Protein AF-A0A953M5H3-F1 (afdb_monomer_lite)

Secondary structure (DSSP, 8-state):
--HHHHHHHHHHHHHHHHHHHHHHHHHHHHHHHHTTS-TT-GGGGHHHHHHHHHHHHHHHHHHTT--SSHHHHHHHHHHHHHHHHHHHHHHT--SS--EEEEEEEEEEEE-SSSTTSEEEEEEEEEE-HHHHHHHHHHHHHHHHHHHHHHHHTGGG-SHHHHHHH-

pLDDT: mean 83.57, std 15.84, range [40.59, 98.25]

Sequence (166 aa):
MSGTILESILAATLAQHGQEVAHEAVGHAADAAASHGVTGAWWIGLIPLLPLLGVLLVTLLACFNEKSKMPAWISVGLLGVSFLLTLAAYIGWDGHSVVQLQLWEWFGMSWGDHAGESLTAGFAFYFDGLSLLWMLFVTGLACLIGLYASEYMEHDAGLGYCRFFA

Foldseek 3Di:
DPPVVVVVVVVVVVVVVVVVVVVVVVVVVVVVVVVPAPPPVVVLVCLVVLLVVLLVVLVVCLVVFPLDLVSLCSNLVSLVVSLVSLVVVLVPDPQPDKHKAFDAWPDKDADDDDPPRIDTHTDIDIDDNVNSVVSNVVSVVSSVVSVVVSVVCNVVSGSVSSVVSD

Structure (mmCIF, N/CA/C/O backbone):
data_AF-A0A953M5H3-F1
#
_entry.id   AF-A0A953M5H3-F1
#
loop_
_atom_site.group_PDB
_atom_site.id
_atom_site.type_symbol
_atom_site.label_atom_id
_atom_site.label_alt_id
_atom_site.label_comp_id
_atom_site.label_asym_id
_atom_site.label_entity_id
_atom_site.label_seq_id
_atom_site.pdbx_PDB_ins_code
_atom_site.Cartn_x
_atom_site.Cartn_y
_atom_site.Cartn_z
_atom_site.occupancy
_atom_site.B_iso_or_equiv
_atom_site.auth_seq_id
_atom_site.auth_comp_id
_atom_site.auth_asym_id
_atom_site.auth_atom_id
_atom_site.pdbx_PDB_model_num
ATOM 1 N N . MET A 1 1 ? 24.497 29.862 -63.483 1.00 53.06 1 MET A N 1
ATOM 2 C CA . MET A 1 1 ? 23.679 30.205 -62.294 1.00 53.06 1 MET A CA 1
ATOM 3 C C . MET A 1 1 ? 22.585 29.175 -61.959 1.00 53.06 1 MET A C 1
ATOM 5 O O . MET A 1 1 ? 21.780 29.464 -61.092 1.00 53.06 1 MET A O 1
ATOM 9 N N . SER A 1 2 ? 22.553 27.976 -62.572 1.00 57.59 2 SER A N 1
ATOM 10 C CA . SER A 1 2 ? 21.443 27.013 -62.388 1.00 57.59 2 SER A CA 1
ATOM 11 C C . SER A 1 2 ? 21.762 25.794 -61.500 1.00 57.59 2 SER A C 1
ATOM 13 O O . SER A 1 2 ? 20.853 25.030 -61.202 1.00 57.59 2 SER A O 1
ATOM 15 N N . GLY A 1 3 ? 23.022 25.587 -61.091 1.00 59.16 3 GLY A N 1
ATOM 16 C CA . GLY A 1 3 ? 23.439 24.392 -60.333 1.00 59.16 3 GLY A CA 1
ATOM 17 C C . GLY A 1 3 ? 23.244 24.488 -58.816 1.00 59.16 3 GLY A C 1
ATOM 18 O O . GLY A 1 3 ? 22.980 23.490 -58.164 1.00 59.16 3 GLY A O 1
ATOM 19 N N . THR A 1 4 ? 23.297 25.693 -58.249 1.00 65.38 4 THR A N 1
ATOM 20 C CA . THR A 1 4 ? 23.270 25.916 -56.794 1.00 65.38 4 THR A CA 1
ATOM 21 C C . THR A 1 4 ? 21.897 25.711 -56.154 1.00 65.38 4 THR A C 1
ATOM 23 O O . THR A 1 4 ? 21.815 25.328 -54.992 1.00 65.38 4 THR A O 1
ATOM 26 N N . ILE A 1 5 ? 20.810 25.940 -56.896 1.00 67.75 5 ILE A N 1
ATOM 27 C CA . ILE A 1 5 ? 19.446 25.785 -56.364 1.00 67.75 5 ILE A CA 1
ATOM 28 C C . ILE A 1 5 ? 19.084 24.300 -56.232 1.00 67.75 5 ILE A C 1
ATOM 30 O O . ILE A 1 5 ? 18.487 23.901 -55.236 1.00 67.75 5 ILE A O 1
ATOM 34 N N . LEU A 1 6 ? 19.482 23.469 -57.201 1.00 66.06 6 LEU A N 1
ATOM 35 C CA . LEU A 1 6 ? 19.152 22.044 -57.199 1.00 66.06 6 LEU A CA 1
ATOM 36 C C . LEU A 1 6 ? 19.881 21.294 -56.074 1.00 66.06 6 LEU A C 1
ATOM 38 O O . LEU A 1 6 ? 19.266 20.471 -55.404 1.00 66.06 6 LEU A O 1
ATOM 42 N N . GLU A 1 7 ? 21.147 21.628 -55.806 1.00 71.50 7 GLU A N 1
ATOM 43 C CA . GLU A 1 7 ? 21.892 21.034 -54.686 1.00 71.50 7 GLU A CA 1
ATOM 44 C C . GLU A 1 7 ? 21.355 21.474 -53.322 1.00 71.50 7 GLU A C 1
ATOM 46 O O . GLU A 1 7 ? 21.291 20.666 -52.399 1.00 71.50 7 GLU A O 1
ATOM 51 N N . SER A 1 8 ? 20.887 22.721 -53.202 1.00 69.62 8 SER A N 1
ATOM 52 C CA . SER A 1 8 ? 20.247 23.204 -51.974 1.00 69.62 8 SER A CA 1
ATOM 53 C C . SER A 1 8 ? 18.928 22.486 -51.686 1.00 69.62 8 SER A C 1
ATOM 55 O O . SER A 1 8 ? 18.639 22.195 -50.528 1.00 69.62 8 SER A O 1
ATOM 57 N N . ILE A 1 9 ? 18.125 22.207 -52.718 1.00 71.44 9 ILE A N 1
ATOM 58 C CA . ILE A 1 9 ? 16.866 21.465 -52.567 1.00 71.44 9 ILE A CA 1
ATOM 59 C C . ILE A 1 9 ? 17.164 20.007 -52.209 1.00 71.44 9 ILE A C 1
ATOM 61 O O . ILE A 1 9 ? 16.567 19.481 -51.276 1.00 71.44 9 ILE A O 1
ATOM 65 N N . LEU A 1 10 ? 18.138 19.381 -52.880 1.00 72.38 10 LEU A N 1
ATOM 66 C CA . LEU A 1 10 ? 18.551 18.007 -52.588 1.00 72.38 10 LEU A CA 1
ATOM 67 C C . LEU A 1 10 ? 19.065 17.864 -51.143 1.00 72.38 10 LEU A C 1
ATOM 69 O O . LEU A 1 10 ? 18.683 16.929 -50.444 1.00 72.38 10 LEU A O 1
ATOM 73 N N . ALA A 1 11 ? 19.877 18.816 -50.672 1.00 71.69 11 ALA A N 1
ATOM 74 C CA . ALA A 1 11 ? 20.377 18.840 -49.299 1.00 71.69 11 ALA A CA 1
ATOM 75 C C . ALA A 1 11 ? 19.250 19.028 -48.268 1.00 71.69 11 ALA A C 1
ATOM 77 O O . ALA A 1 11 ? 19.246 18.351 -47.240 1.00 71.69 11 ALA A O 1
ATOM 78 N N . ALA A 1 12 ? 18.271 19.894 -48.553 1.00 70.81 12 ALA A N 1
ATOM 79 C CA . ALA A 1 12 ? 17.116 20.102 -47.682 1.00 70.81 12 ALA A CA 1
ATOM 80 C C . ALA A 1 12 ? 16.217 18.855 -47.603 1.00 70.81 12 ALA A C 1
ATOM 82 O O . ALA A 1 12 ? 15.811 18.466 -46.511 1.00 70.81 12 ALA A O 1
ATOM 83 N N . THR A 1 13 ? 15.966 18.179 -48.729 1.00 71.75 13 THR A N 1
ATOM 84 C CA . THR A 1 13 ? 15.167 16.943 -48.758 1.00 71.75 13 THR A CA 1
ATOM 85 C C . THR A 1 13 ? 15.868 15.788 -48.039 1.00 71.75 13 THR A C 1
ATOM 87 O O . THR A 1 13 ? 15.219 15.041 -47.312 1.00 71.75 13 THR A O 1
ATOM 90 N N . LEU A 1 14 ? 17.194 15.658 -48.173 1.00 69.12 14 LEU A N 1
ATOM 91 C CA . LEU A 1 14 ? 17.969 14.649 -47.437 1.00 69.12 14 LEU A CA 1
ATOM 92 C C . LEU A 1 14 ? 17.992 14.923 -45.927 1.00 69.12 14 LEU A C 1
ATOM 94 O O . LEU A 1 14 ? 17.914 13.983 -45.138 1.00 69.12 14 LEU A O 1
ATOM 98 N N . ALA A 1 15 ? 18.055 16.195 -45.521 1.00 68.50 15 ALA A N 1
ATOM 99 C CA . ALA A 1 15 ? 17.974 16.581 -44.114 1.00 68.50 15 ALA A CA 1
ATOM 100 C C . ALA A 1 15 ? 16.588 16.286 -43.519 1.00 68.50 15 ALA A C 1
ATOM 102 O O . ALA A 1 15 ? 16.503 15.695 -42.445 1.00 68.50 15 ALA A O 1
ATOM 103 N N . GLN A 1 16 ? 15.512 16.616 -44.244 1.00 67.38 16 GLN A N 1
ATOM 104 C CA . GLN A 1 16 ? 14.139 16.316 -43.823 1.00 67.38 16 GLN A CA 1
ATOM 105 C C . GLN A 1 16 ? 13.899 14.809 -43.694 1.00 67.38 16 GLN A C 1
ATOM 107 O O . GLN A 1 16 ? 13.378 14.359 -42.678 1.00 67.38 16 GLN A O 1
ATOM 112 N N . HIS A 1 17 ? 14.360 14.020 -44.666 1.00 64.12 17 HIS A N 1
ATOM 113 C CA . HIS A 1 17 ? 14.245 12.565 -44.608 1.00 64.12 17 HIS A CA 1
ATOM 114 C C . HIS A 1 17 ? 15.063 11.963 -43.451 1.00 64.12 17 HIS A C 1
ATOM 116 O O . HIS A 1 17 ? 14.599 11.057 -42.765 1.00 64.12 17 HIS A O 1
ATOM 122 N N . GLY A 1 18 ? 16.255 12.503 -43.171 1.00 62.62 18 GLY A N 1
ATOM 123 C CA . GLY A 1 18 ? 17.056 12.101 -42.012 1.00 62.62 18 GLY A CA 1
ATOM 124 C C . GLY A 1 18 ? 16.381 12.412 -40.671 1.00 62.62 18 GLY A C 1
ATOM 125 O O . GLY A 1 18 ? 16.496 11.626 -39.732 1.00 62.62 18 GLY A O 1
ATOM 126 N N . GLN A 1 19 ? 15.643 13.524 -40.585 1.00 61.53 19 GLN A N 1
ATOM 127 C CA . GLN A 1 19 ? 14.865 13.882 -39.396 1.00 61.53 19 GLN A CA 1
ATOM 128 C C . GLN A 1 19 ? 13.633 12.988 -39.215 1.00 61.53 19 GLN A C 1
ATOM 130 O O . GLN A 1 19 ? 13.369 12.581 -38.088 1.00 61.53 19 GLN A O 1
ATOM 135 N N . GLU A 1 20 ? 12.919 12.632 -40.288 1.00 59.22 20 GLU A N 1
ATOM 136 C CA . GLU A 1 20 ? 11.784 11.696 -40.227 1.00 59.22 20 GLU A CA 1
ATOM 137 C C . GLU A 1 20 ? 12.222 10.300 -39.775 1.00 59.22 20 GLU A C 1
ATOM 139 O O . GLU A 1 20 ? 11.631 9.745 -38.852 1.00 59.22 20 GLU A O 1
ATOM 144 N N . VAL A 1 21 ? 13.316 9.773 -40.336 1.00 64.69 21 VAL A N 1
ATOM 145 C CA . VAL A 1 21 ? 13.869 8.465 -39.942 1.00 64.69 21 VAL A CA 1
ATOM 146 C C . VAL A 1 21 ? 14.349 8.481 -38.489 1.00 64.69 21 VAL A C 1
ATOM 148 O O . VAL A 1 21 ? 14.169 7.501 -37.769 1.00 64.69 21 VAL A O 1
ATOM 151 N N . ALA A 1 22 ? 14.925 9.593 -38.020 1.00 57.59 22 ALA A N 1
ATOM 152 C CA . ALA A 1 22 ? 15.296 9.744 -36.615 1.00 57.59 22 ALA A CA 1
ATOM 153 C C . ALA A 1 22 ? 14.062 9.784 -35.697 1.00 57.59 22 ALA A C 1
ATOM 155 O O . ALA A 1 22 ? 14.063 9.136 -34.653 1.00 57.59 22 ALA A O 1
ATOM 156 N N . HIS A 1 23 ? 12.998 10.489 -36.092 1.00 53.97 23 HIS A N 1
ATOM 157 C CA . HIS A 1 23 ? 11.745 10.556 -35.334 1.00 53.97 23 HIS A CA 1
ATOM 158 C C . HIS A 1 23 ? 11.040 9.194 -35.270 1.00 53.97 23 HIS A C 1
ATOM 160 O O . HIS A 1 23 ? 10.537 8.800 -34.219 1.00 53.97 23 HIS A O 1
ATOM 166 N N . GLU A 1 24 ? 11.053 8.450 -36.376 1.00 51.78 24 GLU A N 1
ATOM 167 C CA . GLU A 1 24 ? 10.485 7.109 -36.477 1.00 51.78 24 GLU A CA 1
ATOM 168 C C . GLU A 1 24 ? 11.323 6.085 -35.695 1.00 51.78 24 GLU A C 1
ATOM 170 O O . GLU A 1 24 ? 10.764 5.232 -35.011 1.00 51.78 24 GLU A O 1
ATOM 175 N N . ALA A 1 25 ? 12.655 6.200 -35.698 1.00 53.81 25 ALA A N 1
ATOM 176 C CA . ALA A 1 25 ? 13.540 5.362 -34.886 1.00 53.81 25 ALA A CA 1
ATOM 177 C C . ALA A 1 25 ? 13.391 5.633 -33.381 1.00 53.81 25 ALA A C 1
ATOM 179 O O . ALA A 1 25 ? 13.416 4.695 -32.586 1.00 53.81 25 ALA A O 1
ATOM 180 N N . VAL A 1 26 ? 13.195 6.894 -32.981 1.00 56.16 26 VAL A N 1
ATOM 181 C CA . VAL A 1 26 ? 12.892 7.264 -31.589 1.00 56.16 26 VAL A CA 1
ATOM 182 C C . VAL A 1 26 ? 11.506 6.758 -31.184 1.00 56.16 26 VAL A C 1
ATOM 184 O O . VAL A 1 26 ? 11.368 6.234 -30.083 1.00 56.16 26 VAL A O 1
ATOM 187 N N . GLY A 1 27 ? 10.512 6.823 -32.078 1.00 51.88 27 GLY A N 1
ATOM 188 C CA . GLY A 1 27 ? 9.186 6.231 -31.871 1.00 51.88 27 GLY A CA 1
ATOM 189 C C . GLY A 1 27 ? 9.247 4.714 -31.671 1.00 51.88 27 GLY A C 1
ATOM 190 O O . GLY A 1 27 ? 8.764 4.210 -30.665 1.00 51.88 27 GLY A O 1
ATOM 191 N N . HIS A 1 28 ? 9.949 3.993 -32.549 1.00 51.47 28 HIS A N 1
ATOM 192 C CA . HIS A 1 28 ? 10.144 2.546 -32.419 1.00 51.47 28 HIS A CA 1
ATOM 193 C C . HIS A 1 28 ? 10.991 2.160 -31.199 1.00 51.47 28 HIS A C 1
ATOM 195 O O . HIS A 1 28 ? 10.749 1.113 -30.609 1.00 51.47 28 HIS A O 1
ATOM 201 N N . ALA A 1 29 ? 11.969 2.976 -30.791 1.00 49.72 29 ALA A N 1
ATOM 202 C CA . ALA A 1 29 ? 12.732 2.750 -29.563 1.00 49.72 29 ALA A CA 1
ATOM 203 C C . ALA A 1 29 ? 11.890 3.014 -28.303 1.00 49.72 29 ALA A C 1
ATOM 205 O O . ALA A 1 29 ? 12.040 2.296 -27.316 1.00 49.72 29 ALA A O 1
ATOM 206 N N . ALA A 1 30 ? 10.985 3.996 -28.344 1.00 49.81 30 ALA A N 1
ATOM 207 C CA . ALA A 1 30 ? 10.024 4.269 -27.279 1.00 49.81 30 ALA A CA 1
ATOM 208 C C . ALA A 1 30 ? 8.958 3.162 -27.174 1.00 49.81 30 ALA A C 1
ATOM 210 O O . ALA A 1 30 ? 8.686 2.694 -26.070 1.00 49.81 30 ALA A O 1
ATOM 211 N N . ASP A 1 31 ? 8.435 2.670 -28.303 1.00 46.81 31 ASP A N 1
ATOM 212 C CA . ASP A 1 31 ? 7.518 1.521 -28.355 1.00 46.81 31 ASP A CA 1
ATOM 213 C C . ASP A 1 31 ? 8.214 0.210 -27.953 1.00 46.81 31 ASP A C 1
ATOM 215 O O . ASP A 1 31 ? 7.652 -0.604 -27.217 1.00 46.81 31 ASP A O 1
ATOM 219 N N . ALA A 1 32 ? 9.474 0.010 -28.354 1.00 44.97 32 ALA A N 1
ATOM 220 C CA . ALA A 1 32 ? 10.273 -1.137 -27.926 1.00 44.97 32 ALA A CA 1
ATOM 221 C C . ALA A 1 32 ? 10.568 -1.084 -26.419 1.00 44.97 32 ALA A C 1
ATOM 223 O O . ALA A 1 32 ? 10.407 -2.097 -25.737 1.00 44.97 32 ALA A O 1
ATOM 224 N N . ALA A 1 33 ? 10.908 0.089 -25.872 1.00 43.69 33 ALA A N 1
ATOM 225 C CA . ALA A 1 33 ? 11.071 0.295 -24.432 1.00 43.69 33 ALA A CA 1
ATOM 226 C C . ALA A 1 33 ? 9.755 0.080 -23.662 1.00 43.69 33 ALA A C 1
ATOM 228 O O . ALA A 1 33 ? 9.778 -0.490 -22.571 1.00 43.69 33 ALA A O 1
ATOM 229 N N . ALA A 1 34 ? 8.609 0.444 -24.247 1.00 47.91 34 ALA A N 1
ATOM 230 C CA . ALA A 1 34 ? 7.288 0.147 -23.694 1.00 47.91 34 ALA A CA 1
ATOM 231 C C . ALA A 1 34 ? 6.942 -1.357 -23.738 1.00 47.91 34 ALA A C 1
ATOM 233 O O . ALA A 1 34 ? 6.170 -1.839 -22.909 1.00 47.91 34 ALA A O 1
ATOM 234 N N . SER A 1 35 ? 7.539 -2.121 -24.660 1.00 40.59 35 SER A N 1
ATOM 235 C CA . SER A 1 35 ? 7.271 -3.556 -24.850 1.00 40.59 35 SER A CA 1
ATOM 236 C C . SER A 1 35 ? 8.084 -4.506 -23.951 1.00 40.59 35 SER A C 1
ATOM 238 O O . SER A 1 35 ? 7.818 -5.708 -23.939 1.00 40.59 35 SER A O 1
ATOM 240 N N . HIS A 1 36 ? 9.026 -3.997 -23.145 1.00 45.06 36 HIS A N 1
ATOM 241 C CA . HIS A 1 36 ? 9.824 -4.800 -22.201 1.00 45.06 36 HIS A CA 1
ATOM 242 C C . HIS A 1 36 ? 9.210 -4.912 -20.792 1.00 45.06 36 HIS A C 1
ATOM 244 O O . HIS A 1 36 ? 9.908 -5.192 -19.818 1.00 45.06 36 HIS A O 1
ATOM 250 N N . GLY A 1 37 ? 7.895 -4.738 -20.658 1.00 43.41 37 GLY A N 1
ATOM 251 C CA . GLY A 1 37 ? 7.170 -5.159 -19.462 1.00 43.41 37 GLY A CA 1
ATOM 252 C C . GLY A 1 37 ? 6.871 -6.653 -19.546 1.00 43.41 37 GLY A C 1
ATOM 253 O O . GLY A 1 37 ? 6.194 -7.084 -20.476 1.00 43.41 37 GLY A O 1
ATOM 254 N N . VAL A 1 38 ? 7.347 -7.455 -18.588 1.00 49.72 38 VAL A N 1
ATOM 255 C CA . VAL A 1 38 ? 6.922 -8.856 -18.418 1.00 49.72 38 VAL A CA 1
ATOM 256 C C . VAL A 1 38 ? 5.390 -8.910 -18.477 1.00 49.72 38 VAL A C 1
ATOM 258 O O . VAL A 1 38 ? 4.713 -8.519 -17.525 1.00 49.72 38 VAL A O 1
ATOM 261 N N . THR A 1 39 ? 4.831 -9.409 -19.583 1.00 52.59 39 THR A N 1
ATOM 262 C CA . THR A 1 39 ? 3.387 -9.436 -19.899 1.00 52.59 39 THR A CA 1
ATOM 263 C C . THR A 1 39 ? 2.552 -10.330 -18.964 1.00 52.59 39 THR A C 1
ATOM 265 O O . THR A 1 39 ? 1.393 -10.623 -19.247 1.00 52.59 39 THR A O 1
ATOM 268 N N . GLY A 1 40 ? 3.099 -10.752 -17.819 1.00 58.69 40 GLY A N 1
ATOM 269 C CA . GLY A 1 40 ? 2.467 -11.667 -16.864 1.00 58.69 40 GLY A CA 1
ATOM 270 C C . GLY A 1 40 ? 2.435 -11.202 -15.404 1.00 58.69 40 GLY A C 1
ATOM 271 O O . GLY A 1 40 ? 1.810 -11.872 -14.586 1.00 58.69 40 GLY A O 1
ATOM 272 N N . ALA A 1 41 ? 3.062 -10.074 -15.051 1.00 74.38 41 ALA A N 1
ATOM 273 C CA . ALA A 1 41 ? 3.241 -9.659 -13.651 1.00 74.38 41 ALA A CA 1
ATOM 274 C C . ALA A 1 41 ? 2.364 -8.464 -13.221 1.00 74.38 41 ALA A C 1
ATOM 276 O O . ALA A 1 41 ? 2.647 -7.800 -12.227 1.00 74.38 41 ALA A O 1
ATOM 277 N N . TRP A 1 42 ? 1.272 -8.191 -13.941 1.00 81.69 42 TRP A N 1
ATOM 278 C CA . TRP A 1 42 ? 0.342 -7.091 -13.636 1.00 81.69 42 TRP A CA 1
ATOM 279 C C . TRP A 1 42 ? -0.252 -7.174 -12.219 1.00 81.69 42 TRP A C 1
ATOM 281 O O . TRP A 1 42 ? -0.538 -6.152 -11.598 1.00 81.69 42 TRP A O 1
ATOM 291 N N . TRP A 1 43 ? -0.391 -8.390 -11.684 1.00 87.69 43 TRP A N 1
ATOM 292 C CA . TRP A 1 43 ? -0.905 -8.642 -10.339 1.00 87.69 43 TRP A CA 1
ATOM 293 C C . TRP A 1 43 ? 0.014 -8.093 -9.233 1.00 87.69 43 TRP A C 1
ATOM 295 O O . TRP A 1 43 ? -0.479 -7.780 -8.152 1.00 87.69 43 TRP A O 1
ATOM 305 N N . ILE A 1 44 ? 1.316 -7.901 -9.493 1.00 89.88 44 ILE A N 1
ATOM 306 C CA . ILE A 1 44 ? 2.254 -7.256 -8.550 1.00 89.88 44 ILE A CA 1
ATOM 307 C C . ILE A 1 44 ? 1.836 -5.799 -8.303 1.00 89.88 44 ILE A C 1
ATOM 309 O O . ILE A 1 44 ? 1.934 -5.295 -7.186 1.00 89.88 44 ILE A O 1
ATOM 313 N N . GLY A 1 45 ? 1.250 -5.150 -9.314 1.00 90.50 45 GLY A N 1
ATOM 314 C CA . GLY A 1 45 ? 0.668 -3.816 -9.181 1.00 90.50 45 GLY A CA 1
ATOM 315 C C . GLY A 1 45 ? -0.495 -3.741 -8.185 1.00 90.50 45 GLY A C 1
ATOM 316 O O . GLY A 1 45 ? -0.786 -2.656 -7.692 1.00 90.50 45 GLY A O 1
ATOM 317 N N . LEU A 1 46 ? -1.134 -4.865 -7.826 1.00 92.06 46 LEU A N 1
ATOM 318 C CA . LEU A 1 46 ? -2.205 -4.896 -6.820 1.00 92.06 46 LEU A CA 1
ATOM 319 C C . LEU A 1 46 ? -1.677 -4.744 -5.389 1.00 92.06 46 LEU A C 1
ATOM 321 O O . LEU A 1 46 ? -2.424 -4.329 -4.507 1.00 92.06 46 LEU A O 1
ATOM 325 N N . ILE A 1 47 ? -0.402 -5.058 -5.146 1.00 95.31 47 ILE A N 1
ATOM 326 C CA . ILE A 1 47 ? 0.196 -5.049 -3.807 1.00 95.31 47 ILE A CA 1
ATOM 327 C C . ILE A 1 47 ? 0.053 -3.681 -3.118 1.00 95.31 47 ILE A C 1
ATOM 329 O O . ILE A 1 47 ? -0.492 -3.661 -2.010 1.00 95.31 47 ILE A O 1
ATOM 333 N N . PRO A 1 48 ? 0.468 -2.546 -3.725 1.00 93.56 48 PRO A N 1
ATOM 334 C CA . PRO A 1 48 ? 0.248 -1.224 -3.136 1.00 93.56 48 PRO A CA 1
ATOM 335 C C . PRO A 1 48 ? -1.225 -0.785 -3.159 1.00 93.56 48 PRO A C 1
ATOM 337 O O . PRO A 1 48 ? -1.617 0.071 -2.368 1.00 93.56 48 PRO A O 1
ATOM 340 N N . LEU A 1 49 ? -2.062 -1.372 -4.022 1.00 95.19 49 LEU A N 1
ATOM 341 C CA . LEU A 1 49 ? -3.486 -1.036 -4.108 1.00 95.19 49 LEU A CA 1
ATOM 342 C C . LEU A 1 49 ? -4.319 -1.667 -2.986 1.00 95.19 49 LEU A C 1
ATOM 344 O O . LEU A 1 49 ? -5.343 -1.105 -2.614 1.00 95.19 49 LEU A O 1
AT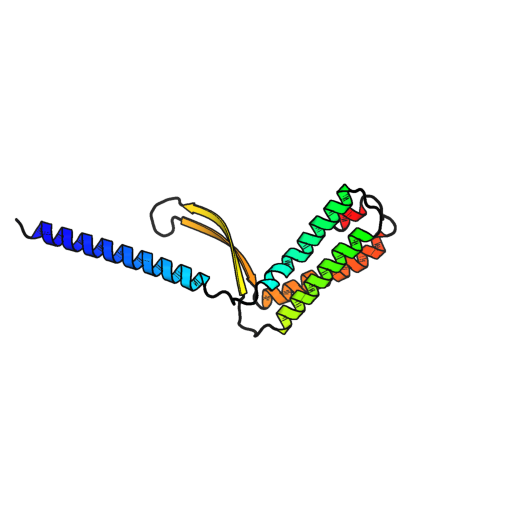OM 348 N N . LEU A 1 50 ? -3.898 -2.800 -2.416 1.00 96.25 50 LEU A N 1
ATOM 349 C CA . LEU A 1 50 ? -4.621 -3.457 -1.320 1.00 96.25 50 LEU A CA 1
ATOM 350 C C . LEU A 1 50 ? -4.675 -2.611 -0.032 1.00 96.25 50 LEU A C 1
ATOM 352 O O . LEU A 1 50 ? -5.775 -2.443 0.496 1.00 96.25 50 LEU A O 1
ATOM 356 N N . PRO A 1 51 ? -3.568 -2.022 0.470 1.00 96.06 51 PRO A N 1
ATOM 357 C CA . PRO A 1 51 ? -3.631 -1.078 1.583 1.00 96.06 51 PRO A CA 1
ATOM 358 C C . PRO A 1 51 ? -4.506 0.138 1.268 1.00 96.06 51 PRO A C 1
ATOM 360 O O . PRO A 1 51 ? -5.315 0.528 2.104 1.00 96.06 51 PRO A O 1
ATOM 363 N N . LEU A 1 52 ? -4.417 0.687 0.047 1.00 96.69 52 LEU A N 1
ATOM 364 C CA . LEU A 1 52 ? -5.264 1.806 -0.389 1.00 96.69 52 LEU A CA 1
ATOM 365 C C . LEU A 1 52 ? -6.752 1.435 -0.400 1.00 96.69 52 LEU A C 1
ATOM 367 O O . LEU A 1 52 ? -7.590 2.222 0.033 1.00 96.69 52 LEU A O 1
ATOM 371 N N . LEU A 1 53 ? -7.089 0.221 -0.839 1.00 97.31 53 LEU A N 1
ATOM 372 C CA . LEU A 1 53 ? -8.445 -0.307 -0.737 1.00 97.31 53 LEU A CA 1
ATOM 373 C C . LEU A 1 53 ? -8.890 -0.404 0.728 1.00 97.31 53 LEU A C 1
ATOM 375 O O . LEU A 1 53 ? -10.040 -0.100 1.027 1.00 97.31 53 LEU A O 1
ATOM 379 N N . GLY A 1 54 ? -7.986 -0.763 1.643 1.00 96.31 54 GLY A N 1
ATOM 380 C CA . GLY A 1 54 ? -8.251 -0.768 3.083 1.00 96.31 54 GLY A CA 1
ATOM 381 C C . GLY A 1 54 ? -8.633 0.611 3.600 1.00 96.31 54 GLY A C 1
ATOM 382 O O . GLY A 1 54 ? -9.695 0.747 4.206 1.00 96.31 54 GLY A O 1
ATOM 383 N N . VAL A 1 55 ? -7.851 1.638 3.253 1.00 96.62 55 VAL A N 1
ATOM 384 C CA . VAL A 1 55 ? -8.168 3.041 3.574 1.00 96.62 55 VAL A CA 1
ATOM 385 C C . VAL A 1 55 ? -9.566 3.407 3.079 1.00 96.62 55 VAL A C 1
ATOM 387 O O . VAL A 1 55 ? -10.372 3.951 3.834 1.00 96.62 55 VAL A O 1
ATOM 390 N N . LEU A 1 56 ? -9.892 3.081 1.823 1.00 97.25 56 LEU A N 1
ATOM 391 C CA . LEU A 1 56 ? -11.195 3.397 1.232 1.00 97.25 56 LEU A CA 1
ATOM 392 C C . LEU A 1 56 ? -12.349 2.679 1.943 1.00 97.25 56 LEU A C 1
ATOM 394 O O . LEU A 1 56 ? -13.353 3.311 2.273 1.00 97.25 56 LEU A O 1
ATOM 398 N N . LEU A 1 57 ? -12.212 1.376 2.200 1.00 96.38 57 LEU A N 1
ATOM 399 C CA . LEU A 1 57 ? -13.247 0.578 2.858 1.00 96.38 57 LEU A CA 1
ATOM 400 C C . LEU A 1 57 ? -13.464 1.022 4.306 1.00 96.38 57 LEU A C 1
ATOM 402 O O . LEU A 1 57 ? -14.608 1.159 4.736 1.00 96.38 57 LEU A O 1
ATOM 406 N N . VAL A 1 58 ? -12.395 1.301 5.052 1.00 95.38 58 VAL A N 1
ATOM 407 C CA . VAL A 1 58 ? -12.514 1.772 6.435 1.00 95.38 58 VAL A CA 1
ATOM 408 C C . VAL A 1 58 ? -13.038 3.205 6.503 1.00 95.38 58 VAL A C 1
ATOM 410 O O . VAL A 1 58 ? -13.882 3.506 7.348 1.00 95.38 58 VAL A O 1
ATOM 413 N N . THR A 1 59 ? -12.635 4.076 5.578 1.00 94.38 59 THR A N 1
ATOM 414 C CA . THR A 1 59 ? -13.219 5.421 5.458 1.00 94.38 59 THR A CA 1
ATOM 415 C C . THR A 1 59 ? -14.720 5.342 5.173 1.00 94.38 59 THR A C 1
ATOM 417 O O . THR A 1 59 ? -15.504 6.074 5.774 1.00 94.38 59 THR A O 1
ATOM 420 N N . LEU A 1 60 ? -15.149 4.409 4.317 1.00 94.81 60 LEU A N 1
ATOM 421 C CA . LEU A 1 60 ? -16.567 4.178 4.045 1.00 94.81 60 LEU A CA 1
ATOM 422 C C . LEU A 1 60 ? -17.323 3.681 5.292 1.00 94.81 60 LEU A C 1
ATOM 424 O O . LEU A 1 60 ? -18.423 4.161 5.567 1.00 94.81 60 LEU A O 1
ATOM 428 N N . LEU A 1 61 ? -16.730 2.783 6.087 1.00 92.44 61 LEU A N 1
ATOM 429 C CA . LEU A 1 61 ? -17.290 2.376 7.384 1.00 92.44 61 LEU A CA 1
ATOM 430 C C . LEU A 1 61 ? -17.405 3.555 8.363 1.00 92.44 61 LEU A C 1
ATOM 432 O O . LEU A 1 61 ? -18.403 3.663 9.080 1.00 92.44 61 LEU A O 1
ATOM 436 N N . ALA A 1 62 ? -16.439 4.479 8.349 1.00 91.00 62 ALA A N 1
ATOM 437 C CA . ALA A 1 62 ? -16.501 5.704 9.143 1.00 91.00 62 ALA A CA 1
ATOM 438 C C . ALA A 1 62 ? -17.707 6.574 8.747 1.00 91.00 62 ALA A C 1
ATOM 440 O O . ALA A 1 62 ? -18.413 7.080 9.621 1.00 91.00 62 ALA A O 1
ATOM 441 N N . CYS A 1 63 ? -17.991 6.706 7.444 1.00 91.94 63 CYS A N 1
ATOM 442 C CA . CYS A 1 63 ? -19.166 7.429 6.944 1.00 91.94 63 CYS A CA 1
ATOM 443 C C . CYS A 1 63 ? -20.491 6.806 7.409 1.00 91.94 63 CYS A C 1
ATOM 445 O O . CYS A 1 63 ? -21.459 7.531 7.636 1.00 91.94 63 CYS A O 1
ATOM 447 N N . PHE A 1 64 ? -20.528 5.484 7.594 1.00 91.06 64 PHE A N 1
ATOM 448 C CA . PHE A 1 64 ? -21.685 4.769 8.141 1.00 91.06 64 PHE A CA 1
ATOM 449 C C . PHE A 1 64 ? -21.713 4.702 9.673 1.00 91.06 64 PHE A C 1
ATOM 451 O O . PHE A 1 64 ? -22.639 4.121 10.235 1.00 91.06 64 PHE A O 1
ATOM 458 N N . ASN A 1 65 ? -20.766 5.360 10.353 1.00 86.81 65 ASN A N 1
ATOM 459 C CA . ASN A 1 65 ? -20.711 5.442 11.813 1.00 86.81 65 ASN A CA 1
ATOM 460 C C . ASN A 1 65 ? -20.583 4.052 12.473 1.00 86.81 65 ASN A C 1
ATOM 462 O O . ASN A 1 65 ? -21.196 3.781 13.509 1.00 86.81 65 ASN A O 1
ATOM 466 N N . GLU A 1 66 ? -19.800 3.169 11.845 1.00 85.12 66 GLU A N 1
ATOM 467 C CA . GLU A 1 66 ? -19.512 1.823 12.342 1.00 85.12 66 GLU A CA 1
ATOM 468 C C . GLU A 1 66 ? -18.693 1.881 13.644 1.00 85.12 66 GLU A C 1
ATOM 470 O O . GLU A 1 66 ? -17.728 2.641 13.754 1.00 85.12 66 GLU A O 1
ATOM 475 N N . LYS A 1 67 ? -19.082 1.076 14.642 1.00 84.50 67 LYS A N 1
ATOM 476 C CA . LYS A 1 67 ? -18.477 1.064 15.995 1.00 84.50 67 LYS A CA 1
ATOM 477 C C . LYS A 1 67 ? -17.957 -0.311 16.414 1.00 84.50 67 LYS A C 1
ATOM 479 O O . LYS A 1 67 ? -17.574 -0.511 17.561 1.00 84.50 67 LYS A O 1
ATOM 484 N N . SER A 1 68 ? -18.005 -1.294 15.522 1.00 87.56 68 SER A N 1
ATOM 485 C CA . SER A 1 68 ? -17.434 -2.614 15.777 1.00 87.56 68 SER A CA 1
ATOM 486 C C . SER A 1 68 ? -15.927 -2.648 15.494 1.00 87.56 68 SER A C 1
ATOM 488 O O . SER A 1 68 ? -15.335 -1.689 15.003 1.00 87.56 68 SER A O 1
ATOM 490 N N . LYS A 1 69 ? -15.303 -3.809 15.737 1.00 90.12 69 LYS A N 1
ATOM 491 C CA . LYS A 1 69 ? -13.907 -4.092 15.361 1.00 90.12 69 LYS A CA 1
ATOM 492 C C . LYS A 1 69 ? -13.697 -4.304 13.848 1.00 90.12 69 LYS A C 1
ATOM 494 O O . LYS A 1 69 ? -12.580 -4.596 13.428 1.00 90.12 69 LYS A O 1
ATOM 499 N N . MET A 1 70 ? -14.738 -4.174 13.017 1.00 91.56 70 MET A N 1
ATOM 500 C CA . MET A 1 70 ? -14.659 -4.388 11.561 1.00 91.56 70 MET A CA 1
ATOM 501 C C . MET A 1 70 ? -13.546 -3.582 10.859 1.00 91.56 70 MET A C 1
ATOM 503 O O . MET A 1 70 ? -12.838 -4.181 10.047 1.00 91.56 70 MET A O 1
ATOM 507 N N . PRO A 1 71 ? -13.314 -2.289 11.179 1.00 93.50 71 PRO A N 1
ATOM 508 C CA . PRO A 1 71 ? -12.211 -1.509 10.613 1.00 93.50 71 PRO A CA 1
ATOM 509 C C . PRO A 1 71 ? -10.841 -2.172 10.766 1.00 93.50 71 PRO A C 1
ATOM 511 O O . PRO A 1 71 ? -10.084 -2.265 9.803 1.00 93.50 71 PRO A O 1
ATOM 514 N N . ALA A 1 72 ? -10.548 -2.691 11.960 1.00 94.56 72 ALA A N 1
ATOM 515 C CA . ALA A 1 72 ? -9.269 -3.322 12.246 1.00 94.56 72 ALA A CA 1
ATOM 516 C C . ALA A 1 72 ? -9.084 -4.611 11.447 1.00 94.56 72 ALA A C 1
ATOM 518 O O . ALA A 1 72 ? -8.042 -4.800 10.823 1.00 94.56 72 ALA A O 1
ATOM 519 N N . TRP A 1 73 ? -10.105 -5.474 11.410 1.00 95.06 73 TRP A N 1
ATOM 520 C CA . TRP A 1 73 ? -10.041 -6.728 10.656 1.00 95.06 73 TRP A CA 1
ATOM 521 C C . TRP A 1 73 ? -9.834 -6.501 9.158 1.00 95.06 73 TRP A C 1
ATOM 523 O O . TRP A 1 73 ? -9.054 -7.224 8.540 1.00 95.06 73 TRP A O 1
ATOM 533 N N . ILE A 1 74 ? -10.488 -5.489 8.581 1.00 96.44 74 ILE A N 1
ATOM 534 C CA . ILE A 1 74 ? -10.334 -5.147 7.162 1.00 96.44 74 ILE A CA 1
ATOM 535 C C . ILE A 1 74 ? -8.921 -4.630 6.883 1.00 96.44 74 ILE A C 1
ATOM 537 O O . ILE A 1 74 ? -8.254 -5.160 5.993 1.00 96.44 74 ILE A O 1
ATOM 541 N N . SER A 1 75 ? -8.439 -3.645 7.647 1.00 96.38 75 SER A N 1
ATOM 542 C CA . SER A 1 75 ? -7.112 -3.060 7.417 1.00 96.38 75 SER A CA 1
ATOM 543 C C . SER A 1 75 ? -5.992 -4.068 7.640 1.00 96.38 75 SER A C 1
ATOM 545 O O . SER A 1 75 ? -5.129 -4.233 6.779 1.00 96.38 75 SER A O 1
ATOM 547 N N . VAL A 1 76 ? -6.029 -4.809 8.751 1.00 97.56 76 VAL A N 1
ATOM 548 C CA . VAL A 1 76 ? -5.044 -5.860 9.041 1.00 97.56 76 VAL A CA 1
ATOM 549 C C . VAL A 1 76 ? -5.108 -6.972 7.998 1.00 97.56 76 VAL A C 1
ATOM 551 O O . VAL A 1 76 ? -4.067 -7.419 7.520 1.00 97.56 76 VAL A O 1
ATOM 554 N N . GLY A 1 77 ? -6.311 -7.396 7.603 1.00 97.69 77 GLY A N 1
ATOM 555 C CA . GLY A 1 77 ? -6.500 -8.413 6.573 1.00 97.69 77 GLY A CA 1
ATOM 556 C C . GLY A 1 77 ? -5.883 -8.000 5.238 1.00 97.69 77 GLY A C 1
ATOM 557 O O . GLY A 1 77 ? -5.131 -8.771 4.647 1.00 97.69 77 GLY A O 1
ATOM 558 N N . LEU A 1 78 ? -6.129 -6.769 4.784 1.00 98.12 78 LEU A N 1
ATOM 559 C CA . LEU A 1 78 ? -5.587 -6.263 3.519 1.00 98.12 78 LEU A CA 1
ATOM 560 C C . LEU A 1 78 ? -4.074 -6.030 3.567 1.00 98.12 78 LEU A C 1
ATOM 562 O O . LEU A 1 78 ? -3.389 -6.346 2.593 1.00 98.12 78 LEU A O 1
ATOM 566 N N . LEU A 1 79 ? -3.532 -5.566 4.699 1.00 98.06 79 LEU A N 1
ATOM 567 C CA . LEU A 1 79 ? -2.082 -5.503 4.924 1.00 98.06 79 LEU A CA 1
ATOM 568 C C . LEU A 1 79 ? -1.452 -6.902 4.898 1.00 98.06 79 LEU A C 1
ATOM 570 O O . LEU A 1 79 ? -0.419 -7.100 4.262 1.00 98.06 79 LEU A O 1
ATOM 574 N N . GLY A 1 80 ? -2.098 -7.886 5.527 1.00 97.88 80 GLY A N 1
ATOM 575 C CA . GLY A 1 80 ? -1.666 -9.281 5.517 1.00 97.88 80 GLY A CA 1
ATOM 576 C C . GLY A 1 80 ? -1.675 -9.892 4.115 1.00 97.88 80 GLY A C 1
ATOM 577 O O . GLY A 1 80 ? -0.692 -10.508 3.712 1.00 97.88 80 GLY A O 1
ATOM 578 N N . VAL A 1 81 ? -2.736 -9.677 3.331 1.00 98.06 81 VAL A N 1
ATOM 579 C CA . VAL A 1 81 ? -2.791 -10.137 1.931 1.00 98.06 81 VAL A CA 1
ATOM 580 C C . VAL A 1 81 ? -1.721 -9.437 1.088 1.00 98.06 81 VAL A C 1
ATOM 582 O O . VAL A 1 81 ? -1.039 -10.101 0.310 1.00 98.06 81 VAL A O 1
ATOM 585 N N . SER A 1 82 ? -1.513 -8.130 1.273 1.00 97.56 82 SER A N 1
ATOM 586 C CA . SER A 1 82 ? -0.444 -7.378 0.600 1.00 97.56 82 SER A CA 1
ATOM 587 C C . SER A 1 82 ? 0.945 -7.952 0.926 1.00 97.56 82 SER A C 1
ATOM 589 O O . SER A 1 82 ? 1.751 -8.181 0.019 1.00 97.56 82 SER A O 1
ATOM 591 N N . PHE A 1 83 ? 1.200 -8.302 2.191 1.00 98.25 83 PHE A N 1
ATOM 592 C CA . PHE A 1 83 ? 2.431 -8.977 2.611 1.00 98.25 83 PHE A CA 1
ATOM 593 C C . PHE A 1 83 ? 2.602 -10.349 1.949 1.00 98.25 83 PHE A C 1
ATOM 595 O O . PHE A 1 83 ? 3.667 -10.637 1.408 1.00 98.25 83 PHE A O 1
ATOM 602 N N . LEU A 1 84 ? 1.556 -11.181 1.928 1.00 98.06 84 LEU A N 1
ATOM 603 C CA . LEU A 1 84 ? 1.617 -12.509 1.309 1.00 98.06 84 LEU A CA 1
ATOM 604 C C . LEU A 1 84 ? 1.865 -12.438 -0.203 1.00 98.06 84 LEU A C 1
ATOM 606 O O . LEU A 1 84 ? 2.654 -13.224 -0.726 1.00 98.06 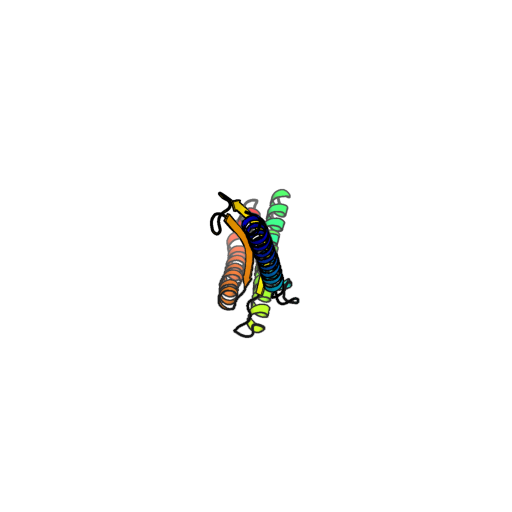84 LEU A O 1
ATOM 610 N N . LEU A 1 85 ? 1.243 -11.485 -0.904 1.00 96.06 85 LEU A N 1
ATOM 611 C CA . LEU A 1 85 ? 1.509 -11.259 -2.327 1.00 96.06 85 LEU A CA 1
ATOM 612 C C . LEU 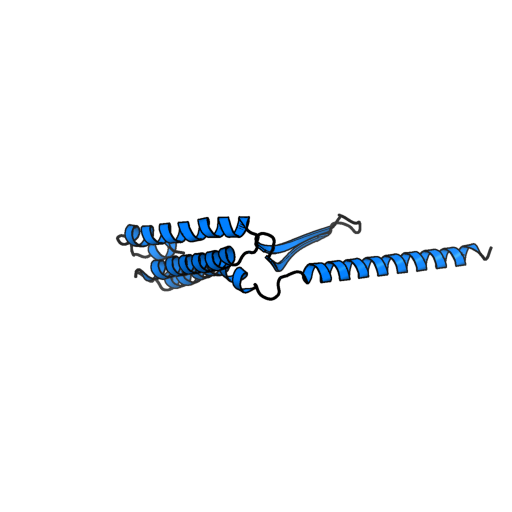A 1 85 ? 2.938 -10.761 -2.567 1.00 96.06 85 LEU A C 1
ATOM 614 O O . LEU A 1 85 ? 3.592 -11.224 -3.499 1.00 96.06 85 LEU A O 1
ATOM 618 N N . THR A 1 86 ? 3.445 -9.875 -1.706 1.00 96.50 86 THR A N 1
ATOM 619 C CA . THR A 1 86 ? 4.845 -9.426 -1.766 1.00 96.50 86 THR A CA 1
ATOM 620 C C . THR A 1 86 ? 5.807 -10.589 -1.536 1.00 96.50 86 THR A C 1
ATOM 622 O O . THR A 1 86 ? 6.798 -10.718 -2.248 1.00 96.50 86 THR A O 1
ATOM 625 N N . LEU A 1 87 ? 5.504 -11.475 -0.585 1.00 96.94 87 LEU A N 1
ATOM 626 C CA . LEU A 1 87 ? 6.306 -12.663 -0.296 1.00 96.94 87 LEU A CA 1
ATOM 627 C C . LEU A 1 87 ? 6.313 -13.640 -1.467 1.00 96.94 87 LEU A C 1
ATOM 629 O O . LEU A 1 87 ? 7.376 -14.132 -1.838 1.00 96.94 87 LEU A O 1
ATOM 633 N N . ALA A 1 88 ? 5.158 -13.871 -2.091 1.00 94.81 88 ALA A N 1
ATOM 634 C CA . ALA A 1 88 ? 5.069 -14.677 -3.303 1.00 94.81 88 ALA A CA 1
ATOM 635 C C . ALA A 1 88 ? 5.888 -14.066 -4.455 1.00 94.81 88 ALA A C 1
ATOM 637 O O . ALA A 1 88 ? 6.630 -14.788 -5.120 1.00 94.81 88 ALA A O 1
ATOM 638 N N . ALA A 1 89 ? 5.805 -12.745 -4.653 1.00 92.69 89 ALA A N 1
ATOM 639 C CA . ALA A 1 89 ? 6.590 -12.033 -5.661 1.00 92.69 89 ALA A CA 1
ATOM 640 C C . ALA A 1 89 ? 8.100 -12.124 -5.392 1.00 92.69 89 ALA A C 1
ATOM 642 O O . ALA A 1 89 ? 8.866 -12.380 -6.314 1.00 92.69 89 ALA A O 1
ATOM 643 N N . TYR A 1 90 ? 8.525 -11.974 -4.135 1.00 94.50 90 TYR A N 1
ATOM 644 C CA . TYR A 1 90 ? 9.932 -12.049 -3.745 1.00 94.50 90 TYR A CA 1
ATOM 645 C C . TYR A 1 90 ? 10.515 -13.463 -3.887 1.00 94.50 90 TYR A C 1
ATOM 647 O O . TYR A 1 90 ? 11.624 -13.615 -4.386 1.00 94.50 90 TYR A O 1
ATOM 655 N N . ILE A 1 91 ? 9.772 -14.509 -3.501 1.00 94.12 91 ILE A N 1
ATOM 656 C CA . ILE A 1 91 ? 10.210 -15.910 -3.664 1.00 94.12 91 ILE A CA 1
ATOM 657 C C . ILE A 1 91 ? 10.313 -16.291 -5.147 1.00 94.12 91 ILE A C 1
ATOM 659 O O . ILE A 1 91 ? 11.199 -17.052 -5.525 1.00 94.12 91 ILE A O 1
ATOM 663 N N . GLY A 1 92 ? 9.402 -15.780 -5.980 1.00 88.50 92 GLY A N 1
ATOM 664 C CA . GLY A 1 92 ? 9.414 -16.000 -7.426 1.00 88.50 92 GLY A CA 1
ATOM 665 C C . GLY A 1 92 ? 10.414 -15.131 -8.193 1.00 88.50 92 GLY A C 1
ATOM 666 O O . GLY A 1 92 ? 10.494 -15.259 -9.414 1.00 88.50 92 GLY A O 1
ATOM 667 N N . TRP A 1 93 ? 11.144 -14.241 -7.515 1.00 89.62 93 TRP A N 1
ATOM 668 C CA . TRP A 1 93 ? 12.073 -13.317 -8.154 1.00 89.62 93 TRP A CA 1
ATOM 669 C C . TRP A 1 93 ? 13.395 -14.012 -8.501 1.00 89.62 93 TRP A C 1
ATOM 671 O O . TRP A 1 93 ? 14.009 -14.682 -7.674 1.00 89.62 93 TRP A O 1
ATOM 681 N N . ASP A 1 94 ? 13.848 -13.832 -9.739 1.00 87.44 94 ASP A N 1
ATOM 682 C CA . ASP A 1 94 ? 15.038 -14.481 -10.309 1.00 87.44 94 ASP A CA 1
ATOM 683 C C . ASP A 1 94 ? 16.364 -13.753 -10.001 1.00 87.44 94 ASP A C 1
ATOM 685 O O . ASP A 1 94 ? 17.430 -14.208 -10.413 1.00 87.44 94 ASP A O 1
ATOM 689 N N . GLY A 1 95 ? 16.315 -12.625 -9.282 1.00 86.56 95 GLY A N 1
ATOM 690 C CA . GLY A 1 95 ? 17.490 -11.848 -8.872 1.00 86.56 95 GLY A CA 1
ATOM 691 C C . GLY A 1 95 ? 17.913 -10.733 -9.833 1.00 86.56 95 GLY A C 1
ATOM 692 O O . GLY A 1 95 ? 18.719 -9.880 -9.456 1.00 86.56 95 GLY A O 1
ATOM 693 N N . HIS A 1 96 ? 17.379 -10.712 -11.058 1.00 83.44 96 HIS A N 1
ATOM 694 C CA . HIS A 1 96 ? 17.820 -9.785 -12.109 1.00 83.44 96 HIS A CA 1
ATOM 695 C C . HIS A 1 96 ? 16.673 -9.132 -12.885 1.00 83.44 96 HIS A C 1
ATOM 697 O O . HIS A 1 96 ? 16.879 -8.089 -13.505 1.00 83.44 96 HIS A O 1
ATOM 703 N N . SER A 1 97 ? 15.475 -9.714 -12.856 1.00 83.06 97 SER A N 1
ATOM 704 C CA . SER A 1 97 ? 14.303 -9.153 -13.520 1.00 83.06 97 SER A CA 1
ATOM 705 C C . SER A 1 97 ? 13.825 -7.877 -12.833 1.00 83.06 97 SER A C 1
ATOM 707 O O . SER A 1 97 ? 13.811 -7.754 -11.607 1.00 83.06 97 SER A O 1
ATOM 709 N N . VAL A 1 98 ? 13.407 -6.921 -13.654 1.00 87.69 98 VAL A N 1
ATOM 710 C CA . VAL A 1 98 ? 12.734 -5.700 -13.223 1.00 87.69 98 VAL A CA 1
ATOM 711 C C . VAL A 1 98 ? 11.353 -5.704 -13.856 1.00 87.69 98 VAL A C 1
ATOM 713 O O . VAL A 1 98 ? 11.212 -5.951 -15.054 1.00 87.69 98 VAL A O 1
ATOM 716 N N . VAL A 1 99 ? 10.330 -5.429 -13.050 1.00 87.50 99 VAL A N 1
ATOM 717 C CA . VAL A 1 99 ? 8.961 -5.250 -13.533 1.00 87.50 99 VAL A CA 1
ATOM 718 C C . VAL A 1 99 ? 8.627 -3.772 -13.440 1.00 87.50 99 VAL A C 1
ATOM 720 O O . VAL A 1 99 ? 8.497 -3.226 -12.347 1.00 87.50 99 VAL A O 1
ATOM 723 N N . GLN A 1 100 ? 8.471 -3.128 -14.592 1.00 88.69 100 GLN A N 1
ATOM 724 C CA . GLN A 1 100 ? 8.000 -1.753 -14.673 1.00 88.69 100 GLN A CA 1
ATOM 725 C C . GLN A 1 100 ? 6.572 -1.734 -15.217 1.00 88.69 100 GLN A C 1
ATOM 727 O O . GLN A 1 100 ? 6.306 -2.224 -16.314 1.00 88.69 100 GLN A O 1
ATOM 732 N N . LEU A 1 101 ? 5.646 -1.180 -14.438 1.00 87.88 101 LEU A N 1
ATOM 733 C CA . LEU A 1 101 ? 4.262 -0.952 -14.840 1.00 87.88 101 LEU A CA 1
ATOM 734 C C . LEU A 1 101 ? 4.089 0.544 -15.074 1.00 87.88 101 LEU A C 1
ATOM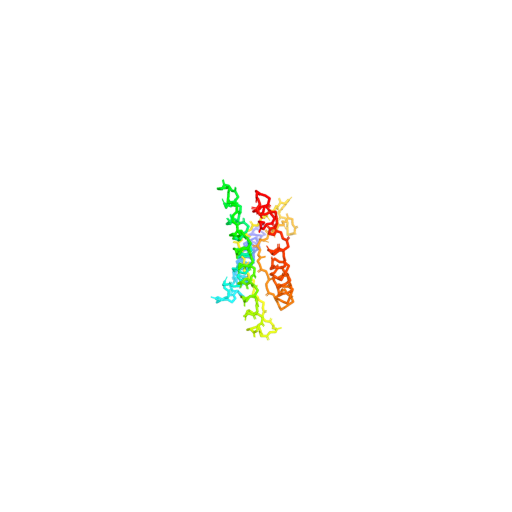 736 O O . LEU A 1 101 ? 4.042 1.309 -14.115 1.00 87.88 101 LEU A O 1
ATOM 740 N N . GLN A 1 102 ? 4.012 0.963 -16.334 1.00 87.94 102 GLN A N 1
ATOM 741 C CA . GLN A 1 102 ? 3.652 2.336 -16.687 1.00 87.94 102 GLN A CA 1
ATOM 742 C C . GLN A 1 102 ? 2.140 2.513 -16.515 1.00 87.94 102 GLN A C 1
ATOM 744 O O . GLN A 1 102 ? 1.376 1.716 -17.057 1.00 87.94 102 GLN A O 1
ATOM 749 N N . LEU A 1 103 ? 1.702 3.537 -15.775 1.00 86.69 103 LEU A N 1
ATOM 750 C CA . LEU A 1 103 ? 0.273 3.795 -15.585 1.00 86.69 103 LEU A CA 1
ATOM 751 C C . LEU A 1 103 ? -0.211 4.931 -16.495 1.00 86.69 103 LEU A C 1
ATOM 753 O O . LEU A 1 103 ? -1.057 4.705 -17.354 1.00 86.69 103 LEU A O 1
ATOM 757 N N . TRP A 1 104 ? 0.318 6.144 -16.330 1.00 89.31 104 TRP A N 1
ATOM 758 C CA . TRP A 1 104 ? -0.003 7.298 -17.182 1.00 89.31 104 TRP A CA 1
ATOM 759 C C . TRP A 1 104 ? 1.142 8.321 -17.174 1.00 89.31 104 TRP A C 1
ATOM 761 O O . TRP A 1 104 ? 2.111 8.179 -16.426 1.00 89.31 104 TRP A O 1
ATOM 771 N N . GLU A 1 105 ? 1.062 9.347 -18.019 1.00 91.31 105 GLU A N 1
ATOM 772 C CA . GLU A 1 105 ? 1.959 10.504 -17.958 1.00 91.31 105 GLU A CA 1
ATOM 773 C C . GLU A 1 105 ? 1.452 11.492 -16.907 1.00 91.31 105 GLU A C 1
ATOM 775 O O . GLU A 1 105 ? 0.330 11.983 -17.005 1.00 91.31 105 GLU A O 1
ATOM 780 N N . TRP A 1 106 ? 2.258 11.770 -15.882 1.00 89.38 106 TRP A N 1
ATOM 781 C CA . TRP A 1 106 ? 1.840 12.640 -14.789 1.00 89.38 106 TRP A CA 1
ATOM 782 C C . TRP A 1 106 ? 1.807 14.106 -15.218 1.00 89.38 106 TRP A C 1
ATOM 784 O O . TRP A 1 106 ? 0.788 14.772 -15.036 1.00 89.38 106 TRP A O 1
ATOM 794 N N . PHE A 1 107 ? 2.907 14.603 -15.786 1.00 91.19 107 PHE A N 1
ATOM 795 C CA . PHE A 1 107 ? 2.956 15.924 -16.400 1.00 91.19 107 PHE A CA 1
ATOM 796 C C . PHE A 1 107 ? 4.089 16.012 -17.422 1.00 91.19 107 PHE A C 1
ATOM 798 O O . PHE A 1 107 ? 5.183 15.484 -17.212 1.00 91.19 107 PHE A O 1
ATOM 805 N N . GLY A 1 108 ? 3.820 16.729 -18.506 1.00 90.44 108 GLY A N 1
ATOM 806 C CA . GLY A 1 108 ? 4.789 17.094 -19.525 1.00 90.44 108 GLY A CA 1
ATOM 807 C C . GLY A 1 108 ? 4.844 18.609 -19.632 1.00 90.44 108 GLY A C 1
ATOM 808 O O . GLY A 1 108 ? 3.804 19.269 -19.672 1.00 90.44 108 GLY A O 1
ATOM 809 N N . MET A 1 109 ? 6.043 19.180 -19.649 1.00 92.50 109 MET A N 1
ATOM 810 C CA . MET A 1 109 ? 6.208 20.603 -19.895 1.00 92.50 109 MET A CA 1
ATOM 811 C C . MET A 1 109 ? 7.343 20.859 -20.874 1.00 92.50 109 MET A C 1
ATOM 813 O O . MET A 1 109 ? 8.453 20.365 -20.695 1.00 92.50 109 MET A O 1
ATOM 817 N N . SER A 1 110 ? 7.028 21.629 -21.914 1.00 92.31 110 SER A N 1
ATOM 818 C CA . SER A 1 110 ? 7.975 22.086 -22.922 1.00 92.31 110 SER A CA 1
ATOM 819 C C . SER A 1 110 ? 8.119 23.600 -22.836 1.00 92.31 110 SER A C 1
ATOM 821 O O . SER A 1 110 ? 7.118 24.315 -22.748 1.00 92.31 110 SER A O 1
ATOM 823 N N . TRP A 1 111 ? 9.358 24.077 -22.843 1.00 92.44 111 TRP A N 1
ATOM 824 C CA . TRP A 1 111 ? 9.716 25.497 -22.736 1.00 92.44 111 TRP A CA 1
ATOM 825 C C . TRP A 1 111 ? 10.442 26.010 -23.985 1.00 92.44 111 TRP A C 1
ATOM 827 O O . TRP A 1 111 ? 10.821 27.179 -24.021 1.00 92.44 111 TRP A O 1
ATOM 837 N N . GLY A 1 112 ? 10.618 25.158 -24.995 1.00 91.50 112 GLY A N 1
ATOM 838 C CA . GLY A 1 112 ? 11.222 25.497 -26.275 1.00 91.50 112 GLY A CA 1
ATOM 839 C C . GLY A 1 112 ? 11.255 24.299 -27.226 1.00 91.50 112 GLY A C 1
ATOM 840 O O . GLY A 1 112 ? 10.758 23.220 -26.902 1.00 91.50 112 GLY A O 1
ATOM 841 N N . ASP A 1 113 ? 11.800 24.513 -28.421 1.00 88.00 113 ASP A N 1
ATOM 842 C CA . ASP A 1 113 ? 11.788 23.531 -29.514 1.00 88.00 113 ASP A CA 1
ATOM 843 C C . ASP A 1 113 ? 13.108 22.744 -29.618 1.00 88.00 113 ASP A C 1
ATOM 845 O O . ASP A 1 113 ? 13.274 21.903 -30.507 1.00 88.00 113 ASP A O 1
ATOM 849 N N . HIS A 1 114 ? 14.082 23.014 -28.741 1.00 87.25 114 HIS A N 1
ATOM 850 C CA . HIS A 1 114 ? 15.374 22.338 -28.760 1.00 87.25 114 HIS A CA 1
ATOM 851 C C . HIS A 1 114 ? 15.392 21.079 -27.882 1.00 87.25 114 HIS A C 1
ATOM 853 O O . HIS A 1 114 ? 14.668 20.938 -26.893 1.00 87.25 114 HIS A O 1
ATOM 859 N N . ALA A 1 115 ? 16.263 20.131 -28.240 1.00 81.62 115 ALA A N 1
ATOM 860 C CA . ALA A 1 115 ? 16.454 18.909 -27.467 1.00 81.62 115 ALA A CA 1
ATOM 861 C C . ALA A 1 115 ? 16.897 19.245 -26.030 1.00 81.62 115 ALA A C 1
ATOM 863 O O . ALA A 1 115 ? 17.902 19.925 -25.828 1.00 81.62 115 ALA A O 1
ATOM 864 N N . GLY A 1 116 ? 16.146 18.754 -25.039 1.00 82.12 116 GLY A N 1
ATOM 865 C CA . GLY A 1 116 ? 16.363 19.044 -23.616 1.00 82.12 116 GLY A CA 1
ATOM 866 C C . GLY A 1 116 ? 15.510 20.186 -23.053 1.00 82.12 116 GLY A C 1
ATOM 867 O O . GLY A 1 116 ? 15.503 20.387 -21.841 1.00 82.12 116 GLY A O 1
ATOM 868 N N . GLU A 1 117 ? 14.741 20.888 -23.891 1.00 89.44 117 GLU A N 1
ATOM 869 C CA . GLU A 1 117 ? 13.782 21.920 -23.462 1.00 89.44 117 GLU A CA 1
ATOM 870 C C . GLU A 1 117 ? 12.380 21.352 -23.195 1.00 89.44 117 GLU A C 1
ATOM 872 O O . GLU A 1 117 ? 11.408 22.097 -23.090 1.00 89.44 117 GLU A O 1
ATOM 877 N N . SER A 1 118 ? 12.271 20.032 -23.039 1.00 89.25 118 SER A N 1
ATOM 878 C CA . SER A 1 118 ? 11.058 19.346 -22.606 1.00 89.25 118 SER A CA 1
ATOM 879 C C . SER A 1 118 ? 11.360 18.399 -21.448 1.00 89.25 118 SER A C 1
ATOM 881 O O . SER A 1 118 ? 12.394 17.730 -21.410 1.00 89.25 118 SER A O 1
ATOM 883 N N . LEU A 1 119 ? 10.456 18.369 -20.472 1.00 90.50 119 LEU A N 1
ATOM 884 C CA . LEU A 1 119 ? 10.465 17.432 -19.359 1.00 90.50 119 LEU A CA 1
ATOM 885 C C . LEU A 1 119 ? 9.155 16.657 -19.378 1.00 90.50 119 LEU A C 1
ATOM 887 O O . LEU A 1 119 ? 8.087 17.250 -19.245 1.00 90.50 119 LEU A O 1
ATOM 891 N N . THR A 1 120 ? 9.260 15.338 -19.493 1.00 89.69 120 THR A N 1
ATOM 892 C CA . THR A 1 120 ? 8.121 14.423 -19.432 1.00 89.69 120 THR A CA 1
ATOM 893 C C . THR A 1 120 ? 8.283 13.522 -18.217 1.00 89.69 120 THR A C 1
ATOM 895 O O . THR A 1 120 ? 9.233 12.745 -18.131 1.00 89.69 120 THR A O 1
ATOM 898 N N . ALA A 1 121 ? 7.367 13.641 -17.258 1.00 91.50 121 ALA A N 1
ATOM 899 C CA . ALA A 1 121 ? 7.342 12.834 -16.047 1.00 91.50 121 ALA A CA 1
ATOM 900 C C . ALA A 1 121 ? 6.228 11.783 -16.139 1.00 91.50 121 ALA A C 1
ATOM 902 O O . ALA A 1 121 ? 5.040 12.106 -16.107 1.00 91.50 121 ALA A O 1
ATOM 903 N N . GLY A 1 122 ? 6.612 10.510 -16.230 1.00 90.50 122 GLY A N 1
ATOM 904 C CA . GLY A 1 122 ? 5.689 9.377 -16.178 1.00 90.50 122 GLY A CA 1
ATOM 905 C C . GLY A 1 122 ? 5.377 8.941 -14.745 1.00 90.50 122 GLY A C 1
ATOM 906 O O . GLY A 1 122 ? 6.251 8.966 -13.882 1.00 90.50 122 GLY A O 1
ATOM 907 N N . PHE A 1 123 ? 4.147 8.488 -14.497 1.00 90.50 123 PHE A N 1
ATOM 908 C CA . PHE A 1 123 ? 3.793 7.753 -13.285 1.00 90.50 123 PHE A CA 1
ATOM 909 C C . PHE A 1 123 ? 3.870 6.248 -13.563 1.00 90.50 123 PHE A C 1
ATOM 911 O O . PHE A 1 123 ? 3.089 5.706 -14.353 1.00 90.50 123 PHE A O 1
ATOM 918 N N . ALA A 1 124 ? 4.818 5.576 -12.915 1.00 90.12 124 ALA A N 1
ATOM 919 C CA . ALA A 1 124 ? 5.070 4.153 -13.090 1.00 90.12 124 ALA A CA 1
ATOM 920 C C . ALA A 1 124 ? 5.422 3.484 -11.761 1.00 90.12 124 ALA A C 1
ATOM 922 O O . ALA A 1 124 ? 6.068 4.092 -10.906 1.00 90.12 124 ALA A O 1
ATOM 923 N N . PHE A 1 125 ? 5.049 2.215 -11.614 1.00 90.75 125 PHE A N 1
ATOM 924 C CA . PHE A 1 125 ? 5.609 1.369 -10.569 1.00 90.75 125 PHE A CA 1
ATOM 925 C C . PHE A 1 125 ? 6.843 0.652 -11.089 1.00 90.75 125 PHE A C 1
ATOM 927 O O . PHE A 1 125 ? 6.800 0.006 -12.133 1.00 90.75 125 PHE A O 1
ATOM 934 N N . TYR A 1 126 ? 7.923 0.755 -10.328 1.00 91.31 126 TYR A N 1
ATOM 935 C CA . TYR A 1 126 ? 9.180 0.078 -10.586 1.00 91.31 126 TYR A CA 1
ATOM 936 C C . TYR A 1 126 ? 9.400 -0.958 -9.486 1.00 91.31 126 TYR A C 1
ATOM 938 O O . TYR A 1 126 ? 9.512 -0.603 -8.313 1.00 91.31 126 TYR A O 1
ATOM 946 N N . PHE A 1 127 ? 9.428 -2.234 -9.860 1.00 91.94 127 PHE A N 1
ATOM 947 C CA . PHE A 1 127 ? 9.662 -3.341 -8.943 1.00 91.94 127 PHE A CA 1
ATOM 948 C C . PHE A 1 127 ? 10.977 -4.030 -9.293 1.00 91.94 127 PHE A C 1
ATOM 950 O O . PHE A 1 127 ? 11.116 -4.647 -10.350 1.00 91.94 127 PHE A O 1
ATOM 957 N N . ASP A 1 128 ? 11.920 -3.952 -8.365 1.00 92.38 128 ASP A N 1
ATOM 958 C CA . ASP A 1 128 ? 13.147 -4.738 -8.333 1.00 92.38 128 ASP A CA 1
ATOM 959 C C . ASP A 1 128 ? 13.253 -5.488 -6.993 1.00 92.38 128 ASP A C 1
ATOM 961 O O . ASP A 1 128 ? 12.410 -5.340 -6.102 1.00 92.38 128 ASP A O 1
ATOM 965 N N . GLY A 1 129 ? 14.291 -6.302 -6.818 1.00 92.62 129 GLY A N 1
ATOM 966 C CA . GLY A 1 129 ? 14.456 -7.079 -5.590 1.00 92.62 129 GLY A CA 1
ATOM 967 C C . GLY A 1 129 ? 14.627 -6.253 -4.326 1.00 92.62 129 GLY A C 1
ATOM 968 O O . GLY A 1 129 ? 14.170 -6.670 -3.262 1.00 92.62 129 GLY A O 1
ATOM 969 N N . LEU A 1 130 ? 15.263 -5.082 -4.425 1.00 94.94 130 LEU A N 1
ATOM 970 C CA . LEU A 1 130 ? 15.415 -4.193 -3.277 1.00 94.94 130 LEU A CA 1
ATOM 971 C C . LEU A 1 130 ? 14.060 -3.599 -2.874 1.00 94.94 130 LEU A C 1
ATOM 973 O O . LEU A 1 130 ? 13.733 -3.560 -1.689 1.00 94.94 130 LEU A O 1
ATOM 977 N N . SER A 1 131 ? 13.250 -3.195 -3.850 1.00 94.44 131 SER A N 1
ATOM 978 C CA . SER A 1 131 ? 11.893 -2.696 -3.637 1.00 94.44 131 SER A CA 1
ATOM 979 C C . SER A 1 131 ? 11.005 -3.778 -3.027 1.00 94.44 131 SER A C 1
ATOM 981 O O . SER A 1 131 ? 10.353 -3.523 -2.018 1.00 94.44 131 SER A O 1
ATOM 983 N N . LEU A 1 132 ? 11.038 -5.009 -3.554 1.00 95.38 132 LEU A N 1
ATOM 984 C CA . LEU A 1 132 ? 10.294 -6.144 -2.991 1.00 95.38 132 LEU A CA 1
ATOM 985 C C . LEU A 1 132 ? 10.717 -6.453 -1.546 1.00 95.38 132 LEU A C 1
ATOM 987 O O . LEU A 1 132 ? 9.861 -6.671 -0.688 1.00 95.38 132 LEU A O 1
ATOM 991 N N . LEU A 1 133 ? 12.021 -6.409 -1.248 1.00 96.44 133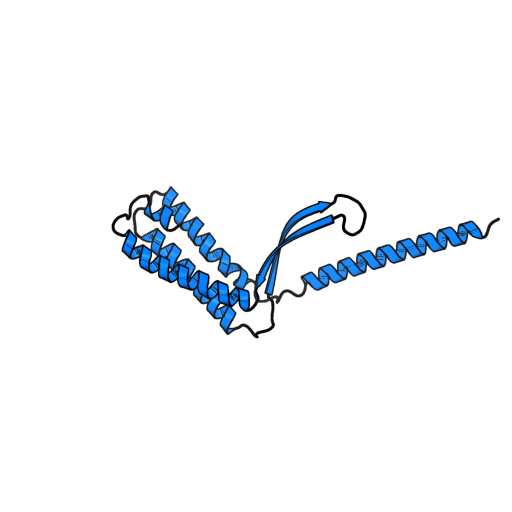 LEU A N 1
ATOM 992 C CA . LEU A 1 133 ? 12.538 -6.577 0.113 1.00 96.44 133 LEU A CA 1
ATOM 993 C C . LEU A 1 133 ? 11.969 -5.511 1.062 1.00 96.44 133 LEU A C 1
ATOM 995 O O . LEU A 1 133 ? 11.487 -5.837 2.147 1.00 96.44 133 LEU A O 1
ATOM 999 N N . TRP A 1 134 ? 11.989 -4.239 0.665 1.00 97.44 134 TRP A N 1
ATOM 1000 C CA . TRP A 1 134 ? 11.429 -3.161 1.483 1.00 97.44 134 TRP A CA 1
ATOM 1001 C C . TRP A 1 134 ? 9.915 -3.264 1.633 1.00 97.44 134 TRP A C 1
ATOM 1003 O O . TRP A 1 134 ? 9.389 -3.020 2.718 1.00 97.44 134 TRP A O 1
ATOM 1013 N N . MET A 1 135 ? 9.211 -3.685 0.586 1.00 97.06 135 MET A N 1
ATOM 1014 C CA . MET A 1 135 ? 7.776 -3.938 0.652 1.00 97.06 135 MET A CA 1
ATOM 1015 C C . MET A 1 135 ? 7.444 -5.046 1.660 1.00 97.06 135 MET A C 1
ATOM 1017 O O . MET A 1 135 ? 6.463 -4.897 2.387 1.00 97.06 135 MET A O 1
ATOM 1021 N N . LEU A 1 136 ? 8.267 -6.099 1.788 1.00 97.81 136 LEU A N 1
ATOM 1022 C CA . LEU A 1 136 ? 8.099 -7.124 2.832 1.00 97.81 136 LEU A CA 1
ATOM 1023 C C . LEU A 1 136 ? 8.211 -6.531 4.232 1.00 97.81 136 LEU A C 1
ATOM 1025 O O . LEU A 1 136 ? 7.375 -6.817 5.089 1.00 97.81 136 LEU A O 1
ATOM 1029 N N . PHE A 1 137 ? 9.218 -5.686 4.459 1.00 97.75 137 PHE A N 1
ATOM 1030 C CA . PHE A 1 137 ? 9.375 -4.995 5.736 1.00 97.75 137 PHE A CA 1
ATOM 1031 C C . PHE A 1 137 ? 8.172 -4.103 6.037 1.00 97.75 137 PHE A C 1
ATOM 1033 O O . PHE A 1 137 ? 7.597 -4.203 7.117 1.00 97.75 137 PHE A O 1
ATOM 1040 N N . VAL A 1 138 ? 7.761 -3.260 5.089 1.00 97.56 138 VAL A N 1
ATOM 1041 C CA . VAL A 1 138 ? 6.670 -2.298 5.294 1.00 97.56 138 VAL A CA 1
ATOM 1042 C C . VAL A 1 138 ? 5.337 -3.008 5.520 1.00 97.56 138 VAL A C 1
ATOM 1044 O O . VAL A 1 138 ? 4.679 -2.750 6.523 1.00 97.56 138 VAL A O 1
ATOM 1047 N N . THR A 1 139 ? 4.942 -3.925 4.636 1.00 97.31 139 THR A N 1
ATOM 1048 C CA . THR A 1 139 ? 3.652 -4.630 4.748 1.00 97.31 139 THR A CA 1
ATOM 1049 C C . THR A 1 139 ? 3.626 -5.596 5.934 1.00 97.31 139 THR A C 1
ATOM 1051 O O . THR A 1 139 ? 2.619 -5.675 6.638 1.00 97.31 139 THR A O 1
ATOM 1054 N N . GLY A 1 140 ? 4.745 -6.269 6.222 1.00 97.88 140 GLY A N 1
ATOM 1055 C CA . GLY A 1 140 ? 4.878 -7.176 7.360 1.00 97.88 140 GLY A CA 1
ATOM 1056 C C . GLY A 1 140 ? 4.809 -6.443 8.698 1.00 97.88 140 GLY A C 1
ATOM 1057 O O . GLY A 1 140 ? 3.992 -6.792 9.552 1.00 97.88 140 GLY A O 1
ATOM 1058 N N . LEU A 1 141 ? 5.608 -5.384 8.876 1.00 98.25 141 LEU A N 1
ATOM 1059 C CA . LEU A 1 141 ? 5.571 -4.575 10.097 1.00 98.25 141 LEU A CA 1
ATOM 1060 C C . LEU A 1 141 ? 4.226 -3.866 10.260 1.00 98.25 141 LEU A C 1
ATOM 1062 O O . LEU A 1 141 ? 3.689 -3.866 11.363 1.00 98.25 141 LEU A O 1
ATOM 1066 N N . ALA A 1 142 ? 3.645 -3.322 9.187 1.00 97.50 142 ALA A N 1
ATOM 1067 C CA . ALA A 1 142 ? 2.324 -2.701 9.246 1.00 97.50 142 ALA A CA 1
ATOM 1068 C C . ALA A 1 142 ? 1.238 -3.699 9.679 1.00 97.50 142 ALA A C 1
ATOM 1070 O O . ALA A 1 142 ? 0.404 -3.359 10.514 1.00 97.50 142 ALA A O 1
ATOM 1071 N N . CYS A 1 143 ? 1.274 -4.941 9.181 1.00 97.94 143 CYS A N 1
ATOM 1072 C CA . CYS A 1 143 ? 0.356 -5.999 9.607 1.00 97.94 143 CYS A CA 1
ATOM 1073 C C . CYS A 1 143 ? 0.509 -6.319 11.106 1.00 97.94 143 CYS A C 1
ATOM 1075 O O . CYS A 1 143 ? -0.482 -6.348 11.834 1.00 97.94 143 CYS A O 1
ATOM 1077 N N . LEU A 1 144 ? 1.744 -6.488 11.596 1.00 98.06 144 LEU A N 1
ATOM 1078 C CA . LEU A 1 144 ? 2.013 -6.771 13.013 1.00 98.06 144 LEU A CA 1
ATOM 1079 C C . LEU A 1 144 ? 1.616 -5.607 13.931 1.00 98.06 144 LEU A C 1
ATOM 1081 O O . LEU A 1 144 ? 1.007 -5.827 14.978 1.00 98.06 144 LEU A O 1
ATOM 1085 N N . ILE A 1 145 ? 1.927 -4.372 13.531 1.00 97.12 145 ILE A N 1
ATOM 1086 C CA . ILE A 1 145 ? 1.524 -3.163 14.255 1.00 97.12 145 ILE A CA 1
ATOM 1087 C C . ILE A 1 145 ? -0.001 -3.048 14.263 1.00 97.12 145 ILE A C 1
ATOM 1089 O O . ILE A 1 145 ? -0.574 -2.762 15.309 1.00 97.12 145 ILE A O 1
ATOM 1093 N N . GLY A 1 146 ? -0.665 -3.317 13.137 1.00 95.81 146 GLY A N 1
ATOM 1094 C CA . GLY A 1 146 ? -2.122 -3.314 13.037 1.00 95.81 146 GLY A CA 1
ATOM 1095 C C . GLY A 1 146 ? -2.776 -4.368 13.933 1.00 95.81 146 GLY A C 1
ATOM 1096 O O . GLY A 1 146 ? -3.735 -4.054 14.635 1.00 95.81 146 GLY A O 1
ATOM 1097 N N . LEU A 1 147 ? -2.227 -5.589 13.980 1.00 96.75 147 LEU A N 1
ATOM 1098 C CA . LEU A 1 147 ? -2.672 -6.642 14.901 1.00 96.75 147 LEU A CA 1
ATOM 1099 C C . LEU A 1 147 ? -2.532 -6.198 16.356 1.00 96.75 147 LEU A C 1
ATOM 1101 O O . LEU A 1 147 ? -3.500 -6.268 17.111 1.00 96.75 147 LEU A O 1
ATOM 1105 N N . TYR A 1 148 ? -1.362 -5.686 16.737 1.00 96.75 148 TYR A N 1
ATOM 1106 C CA . TYR A 1 148 ? -1.139 -5.157 18.080 1.00 96.75 148 TYR A CA 1
ATOM 1107 C C . TYR A 1 148 ? -2.125 -4.030 18.417 1.00 96.75 148 TYR A C 1
ATOM 1109 O O . TYR A 1 148 ? -2.752 -4.029 19.476 1.00 96.75 148 TYR A O 1
ATOM 1117 N N . ALA A 1 149 ? -2.301 -3.087 17.493 1.00 94.94 149 ALA A N 1
ATOM 1118 C CA . ALA A 1 149 ? -3.165 -1.940 17.694 1.00 94.94 149 ALA A CA 1
ATOM 1119 C C . ALA A 1 149 ? -4.649 -2.321 17.769 1.00 94.94 149 ALA A C 1
ATOM 1121 O O . ALA A 1 149 ? -5.405 -1.646 18.463 1.00 94.94 149 ALA A O 1
ATOM 1122 N N . SER A 1 150 ? -5.070 -3.399 17.096 1.00 93.62 150 SER A N 1
ATOM 1123 C CA . SER A 1 150 ? -6.461 -3.870 17.124 1.00 93.62 150 SER A CA 1
ATOM 1124 C C . SER A 1 150 ? -6.922 -4.250 18.528 1.00 93.62 150 SER A C 1
ATOM 1126 O O . SER A 1 150 ? -8.047 -3.919 18.907 1.00 93.62 150 SER A O 1
ATOM 1128 N N . GLU A 1 151 ? -6.025 -4.856 19.306 1.00 92.44 151 GLU A N 1
ATOM 1129 C CA . GLU A 1 151 ? -6.257 -5.224 20.700 1.00 92.44 151 GLU A CA 1
ATOM 1130 C C . GLU A 1 151 ? -6.015 -4.035 21.635 1.00 92.44 151 GLU A C 1
ATOM 1132 O O . GLU A 1 151 ? -6.835 -3.731 22.498 1.00 92.44 151 GLU A O 1
ATOM 1137 N N . TYR A 1 152 ? -4.923 -3.292 21.424 1.00 92.44 152 TYR A N 1
ATOM 1138 C CA . TYR A 1 152 ? -4.587 -2.130 22.251 1.00 92.44 152 TYR A CA 1
ATOM 1139 C C . TYR A 1 152 ? -5.699 -1.064 22.248 1.00 92.44 152 TYR A C 1
ATOM 1141 O O . TYR A 1 152 ? -6.025 -0.503 23.294 1.00 92.44 152 TYR A O 1
ATOM 1149 N N . MET A 1 153 ? -6.316 -0.815 21.089 1.00 89.31 153 MET A N 1
ATOM 1150 C CA . MET A 1 153 ? -7.361 0.200 20.915 1.00 89.31 153 MET A CA 1
ATOM 1151 C C . MET A 1 153 ? -8.783 -0.308 21.197 1.00 89.31 153 MET A C 1
ATOM 1153 O O . MET A 1 153 ? -9.728 0.462 21.044 1.00 89.31 153 MET A O 1
ATOM 1157 N N . GLU A 1 154 ? -8.983 -1.568 21.605 1.00 83.00 154 GLU A N 1
ATOM 1158 C CA . GLU A 1 154 ? -10.332 -2.123 21.830 1.00 83.00 154 GLU A CA 1
ATOM 1159 C C . GLU A 1 154 ? -11.164 -1.292 22.818 1.00 83.00 154 GLU A C 1
ATOM 1161 O O . GLU A 1 154 ? -12.366 -1.110 22.634 1.00 83.00 154 GLU A O 1
ATOM 1166 N N . HIS A 1 155 ? -10.515 -0.743 23.841 1.00 80.88 155 HIS A N 1
ATOM 1167 C CA . HIS A 1 155 ? -11.166 0.052 24.879 1.00 80.88 155 HIS A CA 1
ATOM 1168 C C . HIS A 1 155 ? -11.709 1.401 24.362 1.00 80.88 155 HIS A C 1
ATOM 1170 O O . HIS A 1 155 ? -12.530 2.019 25.036 1.00 80.88 155 HIS A O 1
ATOM 1176 N N . ASP A 1 156 ? -11.285 1.837 23.169 1.00 74.81 156 ASP A N 1
ATOM 1177 C CA . ASP A 1 156 ? -11.734 3.051 22.470 1.00 74.81 156 ASP A CA 1
ATOM 1178 C C . ASP A 1 156 ? -12.356 2.712 21.097 1.00 74.81 156 ASP A C 1
ATOM 1180 O O . ASP A 1 156 ? -12.181 3.421 20.103 1.00 74.81 156 ASP A O 1
ATOM 1184 N N . ALA A 1 157 ? -13.104 1.602 21.019 1.00 68.94 157 ALA A N 1
ATOM 1185 C CA . ALA A 1 157 ? -13.850 1.176 19.826 1.00 68.94 157 ALA A CA 1
ATOM 1186 C C . ALA A 1 157 ? -15.070 2.081 19.506 1.00 68.94 157 ALA A C 1
ATOM 1188 O O . ALA A 1 157 ? -16.175 1.617 19.233 1.00 68.94 157 ALA A O 1
ATOM 1189 N N . GLY A 1 158 ? -14.897 3.401 19.585 1.00 70.00 158 GLY A N 1
ATOM 1190 C CA . GLY A 1 158 ? -15.877 4.406 19.188 1.00 70.00 158 GLY A CA 1
ATOM 1191 C C . GLY A 1 158 ? -15.637 4.940 17.773 1.00 70.00 158 GLY A C 1
ATOM 1192 O O . GLY A 1 158 ? -14.974 4.330 16.938 1.00 70.00 158 GLY A O 1
ATOM 1193 N N . LEU A 1 159 ? -16.133 6.151 17.514 1.00 67.75 159 LEU A N 1
ATOM 1194 C CA . LEU A 1 159 ? -15.957 6.863 16.238 1.00 67.75 159 LEU A CA 1
ATOM 1195 C C . LEU A 1 159 ? -14.483 7.041 15.821 1.00 67.75 159 LEU A C 1
ATOM 1197 O O . LEU A 1 159 ? -14.179 7.136 14.633 1.00 67.75 159 LEU A O 1
ATOM 1201 N N . GLY A 1 160 ? -13.565 7.091 16.791 1.00 81.50 160 GLY A N 1
ATOM 1202 C CA . GLY A 1 160 ? -12.130 7.233 16.544 1.00 81.50 160 GLY A CA 1
ATOM 1203 C C . GLY A 1 160 ? -11.480 5.995 15.921 1.00 81.50 160 GLY A C 1
ATOM 1204 O O . GLY A 1 160 ? -10.448 6.136 15.265 1.00 81.50 160 GLY A O 1
ATOM 1205 N N . TYR A 1 161 ? -12.096 4.817 16.067 1.00 89.25 161 TYR A N 1
ATOM 1206 C CA . TYR A 1 161 ? -11.523 3.537 15.653 1.00 89.25 161 TYR A CA 1
ATOM 1207 C C . TYR A 1 161 ? -11.391 3.432 14.128 1.00 89.25 161 TYR A C 1
ATOM 1209 O O . TYR A 1 161 ? -10.330 3.075 13.624 1.00 89.25 161 TYR A O 1
ATOM 1217 N N . CYS A 1 162 ? -12.416 3.850 13.373 1.00 90.81 162 CYS A N 1
ATOM 1218 C CA . CYS A 1 162 ? -12.335 3.882 11.909 1.00 90.81 162 CYS A CA 1
ATOM 1219 C C . CYS A 1 162 ? -11.240 4.841 11.418 1.00 90.81 162 CYS A C 1
ATOM 1221 O O . CYS A 1 162 ? -10.494 4.506 10.511 1.00 90.81 162 CYS A O 1
ATOM 1223 N N . ARG A 1 163 ? -11.092 6.016 12.044 1.00 90.62 163 ARG A N 1
ATOM 1224 C CA . ARG A 1 163 ? -10.043 6.984 11.677 1.00 90.62 163 ARG A CA 1
ATOM 1225 C C . ARG A 1 163 ? -8.635 6.454 11.952 1.00 90.62 163 ARG A C 1
ATOM 1227 O O . ARG A 1 163 ? -7.710 6.838 11.259 1.00 90.62 163 ARG A O 1
ATOM 1234 N N . PHE A 1 164 ? -8.464 5.645 12.993 1.00 92.56 164 PHE A N 1
ATOM 1235 C CA . PHE A 1 164 ? -7.163 5.079 13.334 1.00 92.56 164 PHE A CA 1
ATOM 1236 C C . PHE A 1 164 ? -6.736 3.967 12.360 1.00 92.56 164 PHE A C 1
ATOM 1238 O O . PHE A 1 164 ? -5.549 3.832 12.085 1.00 92.56 164 PHE A O 1
ATOM 1245 N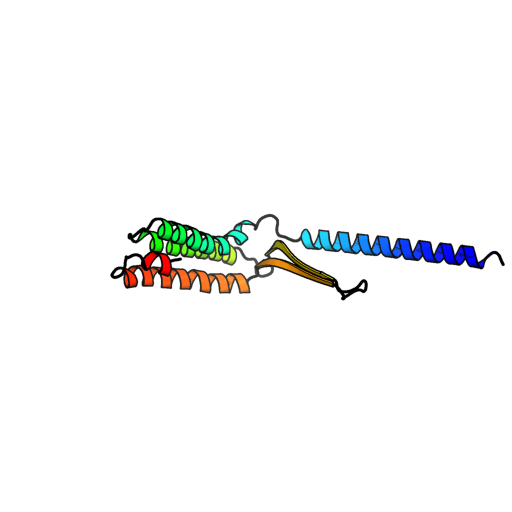 N . PHE A 1 165 ? -7.692 3.174 11.858 1.00 93.94 165 PHE A N 1
ATOM 1246 C CA . PHE A 1 165 ? -7.420 2.056 10.946 1.00 93.94 165 PHE A CA 1
ATOM 1247 C C . PHE A 1 165 ? -7.513 2.402 9.451 1.00 93.94 165 PHE A C 1
ATOM 1249 O O . PHE A 1 165 ? -7.101 1.569 8.642 1.00 93.94 165 PHE A O 1
ATOM 1256 N N . ALA A 1 166 ? -8.058 3.567 9.085 1.00 91.25 166 ALA A N 1
ATOM 1257 C CA . ALA A 1 166 ? -7.994 4.120 7.729 1.00 91.25 166 ALA A CA 1
ATOM 1258 C C . ALA A 1 166 ? -6.629 4.768 7.476 1.00 91.25 166 ALA A C 1
ATOM 1260 O O . ALA A 1 166 ? -6.079 4.525 6.384 1.00 91.25 166 ALA A O 1
#

Radius of gyration: 26.2 Å; chains: 1; bounding box: 45×46×87 Å